Protein AF-A0AAW7K1I9-F1 (afdb_monomer_lite)

Structure (mmCIF, N/CA/C/O backbone):
data_AF-A0AAW7K1I9-F1
#
_entry.id   AF-A0AAW7K1I9-F1
#
loop_
_atom_site.group_PDB
_atom_site.id
_atom_site.type_symbol
_atom_site.label_atom_id
_atom_site.label_alt_id
_atom_site.label_comp_id
_atom_site.label_asym_id
_atom_site.label_entity_id
_atom_site.label_seq_id
_atom_site.pdbx_PDB_ins_code
_atom_site.Cartn_x
_atom_site.Cartn_y
_atom_site.Cartn_z
_atom_site.occupancy
_atom_site.B_iso_or_equiv
_atom_site.auth_seq_id
_atom_site.auth_comp_id
_atom_site.auth_asym_id
_atom_site.auth_atom_id
_atom_site.pdbx_PDB_model_num
ATOM 1 N N . MET A 1 1 ? 30.885 -1.725 -29.006 1.00 41.69 1 MET A N 1
ATOM 2 C CA . MET A 1 1 ? 30.541 -3.106 -28.572 1.00 41.69 1 MET A CA 1
ATOM 3 C C . MET A 1 1 ? 31.681 -3.906 -27.914 1.00 41.69 1 MET A C 1
ATOM 5 O O . MET A 1 1 ? 31.378 -4.902 -27.272 1.00 41.69 1 MET A O 1
ATOM 9 N N . LYS A 1 2 ? 32.968 -3.516 -27.997 1.00 40.50 2 LYS A N 1
ATOM 10 C CA . LYS A 1 2 ? 34.080 -4.277 -27.373 1.00 40.50 2 LYS A CA 1
ATOM 11 C C . LYS A 1 2 ? 34.178 -4.163 -25.835 1.00 40.50 2 LYS A C 1
ATOM 13 O O . LYS A 1 2 ? 34.656 -5.093 -25.201 1.00 40.50 2 LYS A O 1
ATOM 18 N N . GLN A 1 3 ? 33.680 -3.085 -25.219 1.00 44.91 3 GLN A N 1
ATOM 19 C CA . GLN A 1 3 ? 33.855 -2.830 -23.774 1.00 44.91 3 GLN A CA 1
ATOM 20 C C . GLN A 1 3 ? 32.935 -3.632 -22.832 1.00 44.91 3 GLN A C 1
ATOM 22 O O . GLN A 1 3 ? 33.229 -3.736 -21.645 1.00 44.91 3 GLN A O 1
ATOM 27 N N . ILE A 1 4 ? 31.838 -4.222 -23.322 1.00 54.03 4 ILE A N 1
ATOM 28 C CA . ILE A 1 4 ? 30.878 -4.938 -22.455 1.00 54.03 4 ILE A CA 1
ATOM 29 C C . ILE A 1 4 ? 31.314 -6.395 -22.210 1.00 54.03 4 ILE A C 1
ATOM 31 O O . ILE A 1 4 ? 31.074 -6.932 -21.132 1.00 54.03 4 ILE A O 1
ATOM 35 N N . ARG A 1 5 ? 32.031 -7.023 -23.158 1.00 51.19 5 ARG A N 1
ATOM 36 C CA . ARG A 1 5 ? 32.505 -8.419 -23.045 1.00 51.19 5 ARG A CA 1
ATOM 37 C C . ARG A 1 5 ? 33.385 -8.650 -21.811 1.00 51.19 5 ARG A C 1
ATOM 39 O O . ARG A 1 5 ? 33.116 -9.574 -21.053 1.00 51.19 5 ARG A O 1
ATOM 46 N N . ALA A 1 6 ? 34.352 -7.766 -21.555 1.00 56.75 6 ALA A N 1
ATOM 47 C CA . ALA A 1 6 ? 35.295 -7.904 -20.440 1.00 56.75 6 ALA A CA 1
ATOM 48 C C . ALA A 1 6 ? 34.636 -7.832 -19.046 1.00 56.75 6 ALA A C 1
ATOM 50 O O . ALA A 1 6 ? 35.155 -8.396 -18.088 1.00 56.75 6 ALA A O 1
ATOM 51 N N . ARG A 1 7 ? 33.475 -7.171 -18.917 1.00 54.38 7 ARG A N 1
ATOM 52 C CA . ARG A 1 7 ? 32.725 -7.076 -17.651 1.00 54.38 7 ARG A CA 1
ATOM 53 C C . ARG A 1 7 ? 31.738 -8.227 -17.428 1.00 54.38 7 ARG A C 1
ATOM 55 O O . ARG A 1 7 ? 31.307 -8.424 -16.295 1.00 54.38 7 ARG A O 1
ATOM 62 N N . CYS A 1 8 ? 31.352 -8.958 -18.477 1.00 59.88 8 CYS A N 1
ATOM 63 C CA . CYS A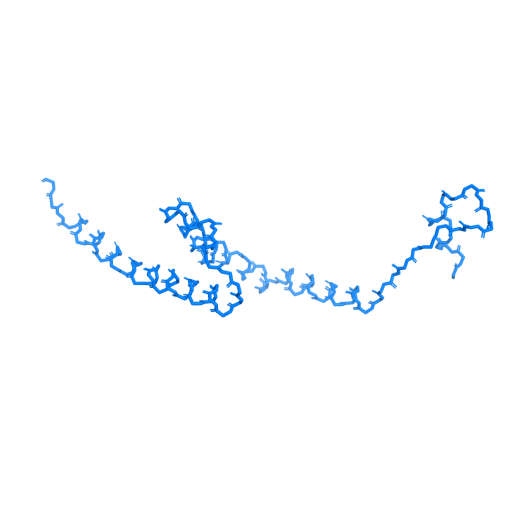 1 8 ? 30.212 -9.881 -18.426 1.00 59.88 8 CYS A CA 1
ATOM 64 C C . CYS A 1 8 ? 30.581 -11.374 -18.453 1.00 59.88 8 CYS A C 1
ATOM 66 O O . CYS A 1 8 ? 29.767 -12.186 -18.017 1.00 59.88 8 CYS A O 1
ATOM 68 N N . SER A 1 9 ? 31.777 -11.764 -18.900 1.00 57.91 9 SER A N 1
ATOM 69 C CA . SER A 1 9 ? 32.171 -13.177 -18.984 1.00 57.91 9 SER A CA 1
ATOM 70 C C . SER A 1 9 ? 33.328 -13.517 -18.041 1.00 57.91 9 SER A C 1
ATOM 72 O O . SER A 1 9 ? 34.479 -13.533 -18.454 1.00 57.91 9 SER A O 1
ATOM 74 N N . ARG A 1 10 ? 33.030 -13.869 -16.783 1.00 59.09 10 ARG A N 1
ATOM 75 C CA . ARG A 1 10 ? 33.911 -14.767 -16.002 1.00 59.09 10 ARG A CA 1
ATOM 76 C C . ARG A 1 10 ? 33.525 -16.227 -16.293 1.00 59.09 10 ARG A C 1
ATOM 78 O O . ARG A 1 10 ? 33.088 -16.928 -15.386 1.00 59.09 10 ARG A O 1
ATOM 85 N N . SER A 1 11 ? 33.455 -16.604 -17.566 1.00 63.44 11 SER A N 1
ATOM 86 C CA . SER A 1 11 ? 33.267 -17.997 -17.992 1.00 63.44 11 SER A CA 1
ATOM 87 C C . SER A 1 11 ? 34.636 -18.482 -18.428 1.00 63.44 11 SER A C 1
ATOM 89 O O . SER A 1 11 ? 35.248 -17.803 -19.247 1.00 63.44 11 SER A O 1
ATOM 91 N N . GLU A 1 12 ? 35.122 -19.579 -17.856 1.00 60.91 12 GLU A N 1
ATOM 92 C CA . GLU A 1 12 ? 36.410 -20.172 -18.245 1.00 60.91 12 GLU A CA 1
ATOM 93 C C . GLU A 1 12 ? 36.327 -20.806 -19.641 1.00 60.91 12 GLU A C 1
ATOM 95 O O . GLU A 1 12 ? 37.301 -20.802 -20.384 1.00 60.91 12 GLU A O 1
ATOM 100 N N . ASP A 1 13 ? 35.132 -21.264 -20.025 1.00 67.75 13 ASP A N 1
ATOM 101 C CA . ASP A 1 13 ? 34.831 -21.819 -21.341 1.00 67.75 13 ASP A CA 1
ATOM 102 C C . ASP A 1 13 ? 34.458 -20.702 -22.336 1.00 67.75 13 ASP A C 1
ATOM 104 O O . ASP A 1 13 ? 33.485 -19.954 -22.130 1.00 67.75 13 ASP A O 1
ATOM 108 N N . ALA A 1 14 ? 35.258 -20.588 -23.402 1.00 66.06 14 ALA A N 1
ATOM 109 C CA . ALA A 1 14 ? 35.122 -19.596 -24.466 1.00 66.06 14 ALA A CA 1
ATOM 110 C C . ALA A 1 14 ? 33.938 -19.881 -25.408 1.00 66.06 14 ALA A C 1
ATOM 112 O O . ALA A 1 14 ? 33.376 -18.936 -25.971 1.00 66.06 14 ALA A O 1
ATOM 113 N N . ASP A 1 15 ? 33.510 -21.143 -25.519 1.00 70.44 15 ASP A N 1
ATOM 114 C CA . ASP A 1 15 ? 32.420 -21.573 -26.403 1.00 70.44 15 ASP A CA 1
ATOM 115 C C . ASP A 1 15 ? 31.038 -21.410 -25.752 1.00 70.44 15 ASP A C 1
ATOM 117 O O . ASP A 1 15 ? 30.004 -21.403 -26.430 1.00 70.44 15 ASP A O 1
ATOM 121 N N . ARG A 1 16 ? 30.990 -21.206 -24.428 1.00 69.62 16 ARG A N 1
ATOM 122 C CA . ARG A 1 16 ? 29.749 -20.998 -23.658 1.00 69.62 16 ARG A CA 1
ATOM 123 C C . ARG A 1 16 ? 29.812 -19.754 -22.767 1.00 69.62 16 ARG A C 1
ATOM 125 O O . ARG A 1 16 ? 29.662 -19.850 -21.547 1.00 69.62 16 ARG A O 1
ATOM 132 N N . PRO A 1 17 ? 29.965 -18.545 -23.336 1.00 72.44 17 PRO A N 1
ATOM 133 C CA . PRO A 1 17 ? 30.034 -17.337 -22.529 1.00 72.44 17 PRO A CA 1
ATOM 134 C C . PRO A 1 17 ? 28.712 -17.093 -21.789 1.00 72.44 17 PRO A C 1
ATOM 136 O O . PRO A 1 17 ? 27.621 -17.218 -22.357 1.00 72.44 17 PRO A O 1
ATOM 139 N N . ARG A 1 18 ? 28.795 -16.651 -20.527 1.00 70.44 18 ARG A N 1
ATOM 140 C CA . ARG A 1 18 ? 27.616 -16.193 -19.777 1.00 70.44 18 ARG A CA 1
ATOM 141 C C . ARG A 1 18 ? 26.920 -15.054 -20.527 1.00 70.44 18 ARG A C 1
ATOM 143 O O . ARG A 1 18 ? 27.501 -13.998 -20.770 1.00 70.44 18 ARG A O 1
ATOM 150 N N . ARG A 1 19 ? 25.651 -15.266 -20.881 1.00 71.88 19 ARG A N 1
ATOM 151 C CA . ARG A 1 19 ? 24.811 -14.282 -21.576 1.00 71.88 19 ARG A CA 1
ATOM 152 C C . ARG A 1 19 ? 23.982 -13.489 -20.571 1.00 71.88 19 ARG A C 1
ATOM 154 O O . ARG A 1 19 ? 23.082 -14.035 -19.943 1.00 71.88 19 ARG A O 1
ATOM 161 N N . ILE A 1 20 ? 24.242 -12.188 -20.469 1.00 77.56 20 ILE A N 1
ATOM 162 C CA . ILE A 1 20 ? 23.362 -11.260 -19.753 1.00 77.56 20 ILE A CA 1
ATOM 163 C C . ILE A 1 20 ? 22.323 -10.742 -20.744 1.00 77.56 20 ILE A C 1
ATOM 165 O O . ILE A 1 20 ? 22.672 -10.135 -21.756 1.00 77.56 20 ILE A O 1
ATOM 169 N N . ARG A 1 21 ? 21.043 -10.982 -20.457 1.00 81.75 21 ARG A N 1
ATOM 170 C CA . ARG A 1 21 ? 19.938 -10.371 -21.201 1.00 81.75 21 ARG A CA 1
ATOM 171 C C . ARG A 1 21 ? 19.536 -9.085 -20.499 1.00 81.75 21 ARG A C 1
ATOM 173 O O . ARG A 1 21 ? 19.211 -9.097 -19.316 1.00 81.75 21 ARG A O 1
ATOM 180 N N . VAL A 1 22 ? 19.550 -7.985 -21.237 1.00 85.69 22 VAL A N 1
ATOM 181 C CA . VAL A 1 22 ? 19.077 -6.684 -20.762 1.00 85.69 22 VAL A CA 1
ATOM 182 C C . VAL A 1 22 ? 17.839 -6.331 -21.570 1.00 85.69 22 VAL A C 1
ATOM 184 O O . VAL A 1 22 ? 17.850 -6.490 -22.786 1.00 85.69 22 VAL A O 1
ATOM 187 N N . ASN A 1 23 ? 16.780 -5.871 -20.902 1.00 93.38 23 ASN A N 1
ATOM 188 C CA . ASN A 1 23 ? 15.594 -5.317 -21.552 1.00 93.38 23 ASN A CA 1
ATOM 189 C C . ASN A 1 23 ? 15.690 -3.776 -21.518 1.00 93.38 23 ASN A C 1
ATOM 191 O O . ASN A 1 23 ? 15.470 -3.187 -20.455 1.00 93.38 23 ASN A O 1
ATOM 195 N N . PRO A 1 24 ? 16.036 -3.114 -22.640 1.00 93.12 24 PRO A N 1
ATOM 196 C CA . PRO A 1 24 ? 16.225 -1.664 -22.672 1.00 93.12 24 PRO A CA 1
ATOM 197 C C . PRO A 1 24 ? 14.941 -0.894 -22.352 1.00 93.12 24 PRO A C 1
ATOM 199 O O . PRO A 1 24 ? 14.982 0.109 -21.645 1.00 93.12 24 PRO A O 1
ATOM 202 N N . THR A 1 25 ? 13.794 -1.399 -22.806 1.00 95.56 25 THR A N 1
ATOM 203 C CA . THR A 1 25 ? 12.477 -0.791 -22.589 1.00 95.56 25 THR A CA 1
ATOM 204 C C . THR A 1 25 ? 12.098 -0.785 -21.110 1.00 95.56 25 THR A C 1
ATOM 206 O O . THR A 1 25 ? 11.704 0.245 -20.567 1.00 95.56 25 THR A O 1
ATOM 209 N N . LEU A 1 26 ? 12.286 -1.912 -20.416 1.00 94.75 26 LEU A N 1
ATOM 210 C CA . LEU A 1 26 ? 12.062 -1.994 -18.972 1.00 94.75 26 LEU A CA 1
ATOM 211 C C . LEU A 1 26 ? 12.993 -1.049 -18.200 1.00 94.75 26 LEU A C 1
ATOM 213 O O . LEU A 1 26 ? 12.571 -0.421 -17.229 1.00 94.75 26 LEU A O 1
ATOM 217 N N . ASN A 1 27 ? 14.250 -0.931 -18.631 1.00 94.81 27 ASN A N 1
ATOM 218 C CA . ASN A 1 27 ? 15.200 -0.011 -18.012 1.00 94.81 27 ASN A CA 1
ATOM 219 C C . ASN A 1 27 ? 14.782 1.451 -18.198 1.00 94.81 27 ASN A C 1
ATOM 221 O O . ASN A 1 27 ? 14.858 2.216 -17.238 1.00 94.81 27 ASN A O 1
ATOM 225 N N . ALA A 1 28 ? 14.281 1.821 -19.379 1.00 96.31 28 ALA A N 1
ATOM 226 C CA . ALA A 1 28 ? 13.748 3.157 -19.628 1.00 96.31 28 ALA A CA 1
ATOM 227 C C . ALA A 1 28 ? 12.551 3.470 -18.711 1.00 96.31 28 ALA A C 1
ATOM 229 O O . ALA A 1 28 ? 12.524 4.521 -18.070 1.00 96.31 28 ALA A O 1
ATOM 230 N N . PHE A 1 29 ? 11.606 2.533 -18.555 1.00 97.19 29 PHE A N 1
ATOM 231 C CA . PHE A 1 29 ? 10.481 2.706 -17.627 1.00 97.19 29 PHE A CA 1
ATOM 232 C C . PHE A 1 29 ? 10.931 2.854 -16.169 1.00 97.19 29 PHE A C 1
ATOM 234 O O . PHE A 1 29 ? 10.418 3.713 -15.452 1.00 97.19 29 PHE A O 1
ATOM 241 N N . ARG A 1 30 ? 11.915 2.060 -15.727 1.00 95.69 30 ARG A N 1
ATOM 242 C CA . ARG A 1 30 ? 12.499 2.182 -14.381 1.00 95.69 30 ARG A CA 1
ATOM 243 C C . ARG A 1 30 ? 13.198 3.525 -14.174 1.00 95.69 30 ARG A C 1
ATOM 245 O O . ARG A 1 30 ? 13.060 4.100 -13.097 1.00 95.69 30 ARG A O 1
ATOM 252 N N . GLY A 1 31 ? 13.907 4.024 -15.188 1.00 96.50 31 GLY A N 1
ATOM 253 C CA . GLY A 1 31 ? 14.534 5.348 -15.176 1.00 96.50 31 GLY A CA 1
ATOM 254 C C . GLY A 1 31 ? 13.500 6.449 -14.963 1.00 96.50 31 GLY A C 1
ATOM 255 O O . GLY A 1 31 ? 13.568 7.165 -13.966 1.00 96.50 31 GLY A O 1
ATOM 256 N N . ARG A 1 32 ? 12.461 6.477 -15.807 1.00 95.94 32 ARG A N 1
ATOM 257 C CA . ARG A 1 32 ? 11.359 7.445 -15.701 1.00 95.94 32 ARG A CA 1
ATOM 258 C C . ARG A 1 32 ? 10.654 7.384 -14.345 1.00 95.94 32 ARG A C 1
ATOM 260 O O . ARG A 1 32 ? 10.425 8.415 -13.719 1.00 95.94 32 ARG A O 1
ATOM 267 N N . ALA A 1 33 ? 10.340 6.185 -13.853 1.00 95.19 33 ALA A N 1
ATOM 268 C CA . ALA A 1 33 ? 9.729 6.020 -12.535 1.00 95.19 33 ALA A CA 1
ATOM 269 C C . ALA A 1 33 ? 10.643 6.542 -11.412 1.00 95.19 33 ALA A C 1
ATOM 271 O O . ALA A 1 33 ? 10.174 7.197 -10.483 1.00 95.19 33 ALA A O 1
ATOM 272 N N . SER A 1 34 ? 11.952 6.289 -11.503 1.00 94.94 34 SER A N 1
ATOM 273 C CA . SER A 1 34 ? 12.920 6.785 -10.526 1.00 94.94 34 SER A CA 1
ATOM 274 C C . SER A 1 34 ? 13.043 8.307 -10.548 1.00 94.94 34 SER A C 1
ATOM 276 O O . SER A 1 34 ? 13.184 8.900 -9.482 1.00 94.94 34 SER A O 1
ATOM 278 N N . GLU A 1 35 ? 13.013 8.937 -11.720 1.00 96.25 35 GLU A N 1
ATOM 279 C CA . GLU A 1 35 ? 13.022 10.398 -11.854 1.00 96.25 35 GLU A CA 1
ATOM 280 C C . GLU A 1 35 ? 11.766 11.005 -11.230 1.00 96.25 35 GLU A C 1
ATOM 282 O O . GLU A 1 35 ? 11.862 11.890 -10.381 1.00 96.25 35 GLU A O 1
ATOM 287 N N . MET A 1 36 ? 10.589 10.455 -11.547 1.00 94.69 36 MET A N 1
ATOM 288 C CA . MET A 1 36 ? 9.322 10.901 -10.963 1.00 94.69 36 MET A CA 1
ATOM 289 C C . MET A 1 36 ? 9.319 10.784 -9.435 1.00 94.69 36 MET A C 1
ATOM 291 O O . MET A 1 36 ? 8.920 11.723 -8.751 1.00 94.69 36 MET A O 1
ATOM 295 N N . LEU A 1 37 ? 9.809 9.671 -8.880 1.00 93.19 37 LEU A N 1
ATOM 296 C CA . LEU A 1 37 ? 9.881 9.462 -7.429 1.00 93.19 37 LEU A CA 1
ATOM 297 C C . LEU A 1 37 ? 10.905 10.366 -6.725 1.00 93.19 37 LEU A C 1
ATOM 299 O O . LEU A 1 37 ? 10.754 10.621 -5.531 1.00 93.19 37 LEU A O 1
ATOM 303 N N . ARG A 1 38 ? 11.951 10.813 -7.433 1.00 93.81 38 ARG A N 1
ATOM 304 C CA . ARG A 1 38 ? 13.004 11.698 -6.902 1.00 93.81 38 ARG A CA 1
ATOM 305 C C . ARG A 1 38 ? 12.719 13.183 -7.108 1.00 93.81 38 ARG A C 1
ATOM 307 O O . ARG A 1 38 ? 13.386 13.997 -6.478 1.00 93.81 38 ARG A O 1
ATOM 314 N N . SER A 1 39 ? 11.754 13.528 -7.957 1.00 96.31 39 SER A N 1
ATOM 315 C CA . SER A 1 39 ? 11.254 14.898 -8.069 1.00 96.31 39 SER A CA 1
ATOM 316 C C . SER A 1 39 ? 10.762 15.416 -6.713 1.00 96.31 39 SER A C 1
ATOM 318 O O . SER A 1 39 ? 10.390 14.635 -5.833 1.00 96.31 39 SER A O 1
ATOM 320 N N . GLU A 1 40 ? 10.719 16.735 -6.541 1.00 95.44 40 GLU A N 1
ATOM 321 C CA . GLU A 1 40 ? 10.215 17.353 -5.312 1.00 95.44 40 GLU A CA 1
ATOM 322 C C . GLU A 1 40 ? 8.775 16.912 -5.002 1.00 95.44 40 GLU A C 1
ATOM 324 O O . GLU A 1 40 ? 8.481 16.467 -3.890 1.00 95.44 40 GLU A O 1
ATOM 329 N N . ALA A 1 41 ? 7.905 16.919 -6.019 1.00 94.62 41 ALA A N 1
ATOM 330 C CA . ALA A 1 41 ? 6.532 16.435 -5.912 1.00 94.62 41 ALA A CA 1
ATOM 331 C C . ALA A 1 41 ? 6.472 14.951 -5.505 1.00 94.62 41 ALA A C 1
ATOM 333 O O . ALA A 1 41 ? 5.723 14.580 -4.598 1.00 94.62 41 ALA A O 1
ATOM 334 N N . GLY A 1 42 ? 7.296 14.097 -6.122 1.00 93.44 42 GLY A N 1
ATOM 335 C CA . GLY A 1 42 ? 7.389 12.676 -5.776 1.00 93.44 42 GLY A CA 1
ATOM 336 C C . GLY A 1 42 ? 7.874 12.444 -4.344 1.00 93.44 42 GLY A C 1
ATOM 337 O O . GLY A 1 42 ? 7.318 11.613 -3.622 1.00 93.44 42 GLY A O 1
ATOM 338 N N . SER A 1 43 ? 8.857 13.225 -3.898 1.00 93.56 43 SER A N 1
ATOM 339 C CA . SER A 1 43 ? 9.377 13.195 -2.530 1.00 93.56 43 SER A CA 1
ATOM 340 C C . SER A 1 43 ? 8.315 13.618 -1.510 1.00 93.56 43 SER A C 1
ATOM 342 O O . SER A 1 43 ? 8.119 12.938 -0.499 1.00 93.56 43 SER A O 1
ATOM 344 N N . ALA A 1 44 ? 7.561 14.683 -1.797 1.00 94.38 44 ALA A N 1
ATOM 345 C CA . ALA A 1 44 ? 6.463 15.144 -0.952 1.00 94.38 44 ALA A CA 1
ATOM 346 C C . ALA A 1 44 ? 5.343 14.095 -0.833 1.00 94.38 44 ALA A C 1
ATOM 348 O O . ALA A 1 44 ? 4.900 13.782 0.275 1.00 94.38 44 ALA A O 1
ATOM 349 N N . LEU A 1 45 ? 4.931 13.487 -1.951 1.00 93.06 45 LEU A N 1
ATOM 350 C CA . LEU A 1 45 ? 3.943 12.403 -1.955 1.00 93.06 45 LEU A CA 1
ATOM 351 C C . LEU A 1 45 ? 4.437 11.176 -1.180 1.00 93.06 45 LEU A C 1
ATOM 353 O O . LEU A 1 45 ? 3.675 10.574 -0.421 1.00 93.06 45 LEU A O 1
ATOM 357 N N . ARG A 1 46 ? 5.722 10.825 -1.309 1.00 90.44 46 ARG A N 1
ATOM 358 C CA . ARG A 1 46 ? 6.328 9.718 -0.558 1.00 90.44 46 ARG A CA 1
ATOM 359 C C . ARG A 1 46 ? 6.308 9.973 0.949 1.00 90.44 46 ARG A C 1
ATOM 361 O O . ARG A 1 46 ? 5.971 9.058 1.694 1.00 90.44 46 ARG A O 1
ATOM 368 N N . LYS A 1 47 ? 6.635 11.191 1.394 1.00 90.06 47 LYS A N 1
ATOM 369 C CA . LYS A 1 47 ? 6.545 11.576 2.813 1.00 90.06 47 LYS A CA 1
ATOM 370 C C . LYS A 1 47 ? 5.106 11.522 3.320 1.00 90.06 47 LYS A C 1
ATOM 372 O O . LYS A 1 47 ? 4.870 11.049 4.420 1.00 90.06 47 LYS A O 1
ATOM 377 N N . ARG A 1 48 ? 4.134 11.955 2.515 1.00 90.50 48 ARG A N 1
ATOM 378 C CA . ARG A 1 48 ? 2.714 11.898 2.889 1.00 90.50 48 ARG A CA 1
ATOM 379 C C . ARG A 1 48 ? 2.206 10.456 3.032 1.00 90.50 48 ARG A C 1
ATOM 381 O O . ARG A 1 48 ? 1.445 10.152 3.947 1.00 90.50 48 ARG A O 1
ATOM 388 N N . ARG A 1 49 ? 2.676 9.545 2.172 1.00 89.19 49 ARG A N 1
ATOM 389 C CA . ARG A 1 49 ? 2.275 8.129 2.177 1.00 89.19 49 ARG A CA 1
ATOM 390 C C . ARG A 1 49 ? 2.542 7.421 3.511 1.00 89.19 49 ARG A C 1
ATOM 392 O O . ARG A 1 49 ? 1.748 6.5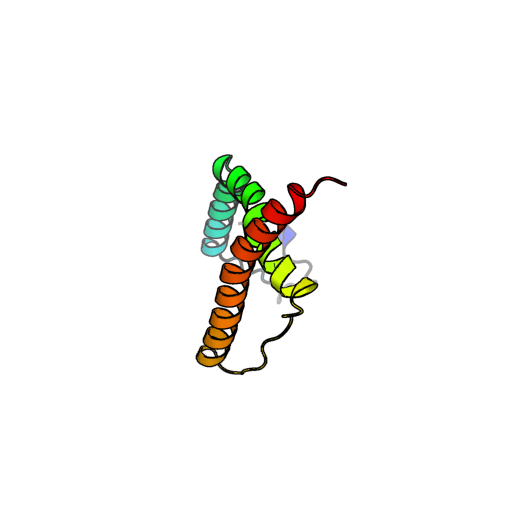50 3.870 1.00 89.19 49 ARG A O 1
ATOM 399 N N . SER A 1 50 ? 3.614 7.771 4.226 1.00 87.56 50 SER A N 1
ATOM 400 C CA . SER A 1 50 ? 3.926 7.137 5.515 1.00 87.56 50 SER A CA 1
ATOM 401 C C . SER A 1 50 ? 2.872 7.443 6.578 1.00 87.56 50 SER A C 1
ATOM 403 O O . SER A 1 50 ? 2.540 6.590 7.395 1.00 87.56 50 SER A O 1
ATOM 405 N N . VAL A 1 51 ? 2.278 8.634 6.531 1.00 87.12 51 VAL A N 1
ATOM 406 C CA . VAL A 1 51 ? 1.219 9.027 7.462 1.00 87.12 51 VAL A CA 1
ATOM 407 C C . VAL A 1 51 ? -0.129 8.481 7.006 1.00 87.12 51 VAL A C 1
ATOM 409 O O . VAL A 1 51 ? -0.844 7.884 7.807 1.00 87.12 51 VAL A O 1
ATOM 412 N N . ASP A 1 52 ? -0.466 8.627 5.727 1.00 85.94 52 ASP A N 1
ATOM 413 C CA . ASP A 1 52 ? -1.813 8.308 5.250 1.00 85.94 52 ASP A CA 1
ATOM 414 C C . ASP A 1 52 ? -2.017 6.799 5.077 1.00 85.94 52 ASP A C 1
ATOM 416 O O . ASP A 1 52 ? -2.916 6.191 5.660 1.00 85.94 52 ASP A O 1
ATOM 420 N N . VAL A 1 53 ? -1.165 6.182 4.260 1.00 86.50 53 VAL A N 1
ATOM 421 C CA . VAL A 1 53 ? -1.377 4.824 3.758 1.00 86.50 53 VAL A CA 1
ATOM 422 C C . VAL A 1 53 ? -0.776 3.800 4.713 1.00 86.50 53 VAL A C 1
ATOM 424 O O . VAL A 1 53 ? -1.440 2.832 5.083 1.00 86.50 53 VAL A O 1
ATOM 427 N N . GLU A 1 54 ? 0.472 4.003 5.138 1.00 90.38 54 GLU A N 1
ATOM 428 C CA . GLU A 1 54 ? 1.167 3.031 5.991 1.00 90.38 54 GLU A CA 1
ATOM 429 C C . GLU A 1 54 ? 0.507 2.911 7.370 1.00 90.38 54 GLU A C 1
ATOM 431 O O . GLU A 1 54 ? 0.350 1.794 7.864 1.00 90.38 54 GLU A O 1
ATOM 436 N N . THR A 1 55 ? 0.003 4.013 7.938 1.00 90.12 55 THR A N 1
ATOM 437 C CA . THR A 1 55 ? -0.760 3.988 9.198 1.00 90.12 55 THR A CA 1
ATOM 438 C C . THR A 1 55 ? -2.036 3.155 9.087 1.00 90.12 55 THR A C 1
ATOM 440 O O . THR A 1 55 ? -2.336 2.369 9.990 1.00 90.12 55 THR A O 1
ATOM 443 N N . ALA A 1 56 ? -2.786 3.276 7.986 1.00 90.69 56 ALA A N 1
ATOM 444 C CA . ALA A 1 56 ? -4.009 2.501 7.780 1.00 90.69 56 ALA A CA 1
ATOM 445 C C . ALA A 1 56 ? -3.706 0.995 7.710 1.00 90.69 56 ALA A C 1
ATOM 447 O O . ALA A 1 56 ? -4.296 0.203 8.450 1.00 90.69 56 ALA A O 1
ATOM 448 N N . PHE A 1 57 ? -2.720 0.603 6.897 1.00 91.94 57 PHE A N 1
ATOM 449 C CA . PHE A 1 57 ? -2.294 -0.795 6.795 1.00 91.94 57 PHE A CA 1
ATOM 450 C C . PHE A 1 57 ? -1.700 -1.332 8.101 1.00 91.94 57 PHE A C 1
ATOM 452 O O . PHE A 1 57 ? -1.962 -2.481 8.459 1.00 91.94 57 PHE A O 1
ATOM 459 N N . GLY A 1 58 ? -0.930 -0.520 8.828 1.00 93.25 58 GLY A N 1
ATOM 460 C CA . GLY A 1 58 ? -0.389 -0.875 10.138 1.00 93.25 58 GLY A CA 1
ATOM 461 C C . GLY A 1 58 ? -1.496 -1.143 11.155 1.00 93.25 58 GLY A C 1
ATOM 462 O O . GLY A 1 58 ? -1.469 -2.165 11.837 1.00 93.25 58 GLY A O 1
ATOM 463 N N . ASN A 1 59 ? -2.519 -0.285 11.198 1.00 92.94 59 ASN A N 1
ATOM 464 C CA . ASN A 1 59 ? -3.679 -0.461 12.069 1.00 92.94 59 ASN A CA 1
ATOM 465 C C . ASN A 1 59 ? -4.460 -1.736 11.709 1.00 92.94 59 ASN A C 1
ATOM 467 O O . ASN A 1 59 ? -4.742 -2.545 12.588 1.00 92.94 59 ASN A O 1
ATOM 471 N N . ILE A 1 60 ? -4.741 -1.964 10.420 1.00 94.75 60 ILE A N 1
ATOM 472 C CA . ILE A 1 60 ? -5.441 -3.171 9.949 1.00 94.75 60 ILE A CA 1
ATOM 473 C C . ILE A 1 60 ? -4.675 -4.448 10.319 1.00 94.75 60 ILE A C 1
ATOM 475 O O . ILE A 1 60 ? -5.259 -5.402 10.826 1.00 94.75 60 ILE A O 1
ATOM 479 N N . LYS A 1 61 ? -3.356 -4.468 10.126 1.00 94.12 61 LYS A N 1
ATOM 480 C CA . LYS A 1 61 ? -2.555 -5.672 10.373 1.00 94.12 61 LYS A CA 1
ATOM 481 C C . LYS A 1 61 ? -2.267 -5.904 11.852 1.00 94.12 61 LYS A C 1
ATOM 483 O O . LYS A 1 61 ? -2.512 -6.995 12.355 1.00 94.12 61 LYS A O 1
ATOM 488 N N . ARG A 1 62 ? -1.712 -4.904 12.545 1.00 94.69 62 ARG A N 1
ATOM 489 C CA . ARG A 1 62 ? -1.205 -5.056 13.917 1.00 94.69 62 ARG A CA 1
ATOM 490 C C . ARG A 1 62 ? -2.300 -4.889 14.963 1.00 94.69 62 ARG A C 1
ATOM 492 O O . ARG A 1 62 ? -2.352 -5.687 15.889 1.00 94.69 62 ARG A O 1
ATOM 499 N N . ASN A 1 63 ? -3.148 -3.871 14.825 1.00 92.06 63 ASN A N 1
ATOM 500 C CA . ASN A 1 63 ? -4.133 -3.537 15.858 1.00 92.06 63 ASN A CA 1
ATOM 501 C C . ASN A 1 63 ? -5.459 -4.278 15.655 1.00 92.06 63 ASN A C 1
ATOM 503 O O . ASN A 1 63 ? -6.091 -4.654 16.632 1.00 92.06 63 ASN A O 1
ATOM 507 N N . LEU A 1 64 ? -5.889 -4.473 14.402 1.00 92.19 64 LEU A N 1
ATOM 508 C CA . LEU A 1 64 ? -7.091 -5.251 14.071 1.00 9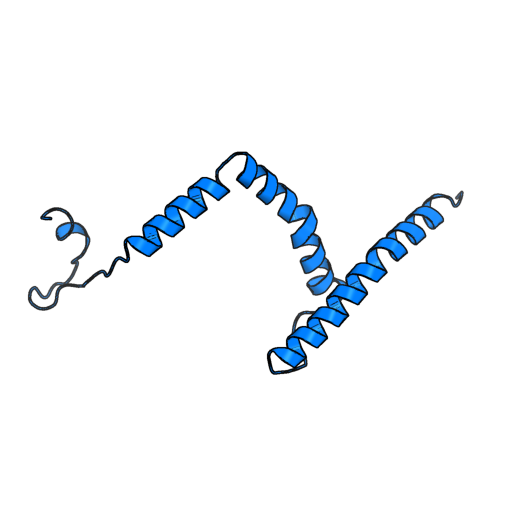2.19 64 LEU A CA 1
ATOM 509 C C . LEU A 1 64 ? -6.788 -6.742 13.839 1.00 92.19 64 LEU A C 1
ATOM 511 O O . LEU A 1 64 ? -7.713 -7.533 13.699 1.00 92.19 64 LEU A O 1
ATOM 515 N N . GLY A 1 65 ? -5.510 -7.138 13.793 1.00 94.19 65 GLY A N 1
ATOM 516 C CA . GLY A 1 65 ? -5.095 -8.539 13.666 1.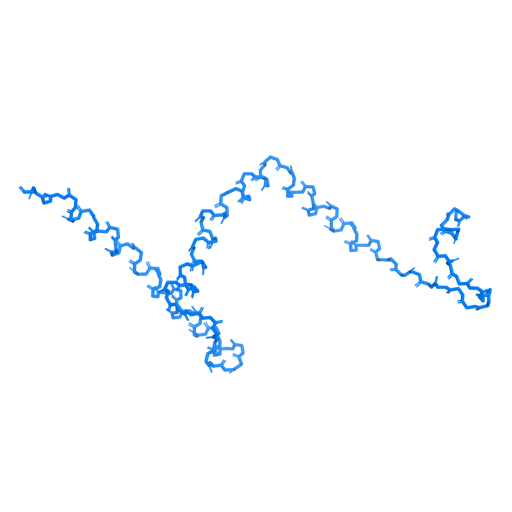00 94.19 65 GLY A CA 1
ATOM 517 C C . GLY A 1 65 ? -5.327 -9.167 12.285 1.00 94.19 65 GLY A C 1
ATOM 518 O O . GLY A 1 65 ? -5.126 -10.372 12.120 1.00 94.19 65 GLY A O 1
ATOM 519 N N . PHE A 1 66 ? -5.720 -8.384 11.275 1.00 94.88 66 PHE A N 1
ATOM 520 C CA . PHE A 1 66 ? -5.995 -8.889 9.932 1.00 94.88 66 PHE A CA 1
ATOM 521 C C . PHE A 1 66 ? -4.688 -9.105 9.156 1.00 94.88 66 PHE A C 1
ATOM 523 O O . PHE A 1 66 ? -4.164 -8.209 8.490 1.00 94.88 66 PHE A O 1
ATOM 530 N N . THR A 1 67 ? -4.122 -10.306 9.281 1.00 94.06 67 THR A N 1
ATOM 531 C CA . THR A 1 67 ? -2.825 -10.675 8.679 1.00 94.06 67 THR A CA 1
ATOM 532 C C . THR A 1 67 ? -2.943 -11.632 7.495 1.00 94.06 67 THR A C 1
ATOM 534 O O . THR A 1 67 ? -2.019 -11.712 6.686 1.00 94.06 67 THR A O 1
ATOM 537 N N . ARG A 1 68 ? -4.073 -12.333 7.369 1.00 95.50 68 ARG A N 1
ATOM 538 C CA . ARG A 1 68 ? -4.343 -13.321 6.321 1.00 95.50 68 ARG A CA 1
ATOM 539 C C . ARG A 1 68 ? -5.807 -13.273 5.906 1.00 95.50 68 ARG A C 1
ATOM 541 O O . ARG A 1 68 ? -6.671 -13.087 6.756 1.00 95.50 68 ARG A O 1
ATOM 548 N N . PHE A 1 69 ? -6.048 -13.493 4.619 1.00 96.75 69 PHE A N 1
ATOM 549 C CA . PHE A 1 69 ? -7.385 -13.741 4.093 1.00 96.75 69 PHE A CA 1
ATOM 550 C C . PHE A 1 69 ? -7.838 -15.147 4.476 1.00 96.75 69 PHE A C 1
ATOM 552 O O . PHE A 1 69 ? -7.043 -16.094 4.468 1.00 96.75 69 PHE A O 1
ATOM 559 N N . THR A 1 70 ? -9.109 -15.269 4.823 1.00 95.44 70 THR A N 1
ATOM 560 C CA . THR A 1 70 ? -9.754 -16.542 5.151 1.00 95.44 70 THR A CA 1
ATOM 561 C C . THR A 1 70 ? -10.348 -17.194 3.909 1.00 95.44 70 THR A C 1
ATOM 563 O O . THR A 1 70 ? -10.333 -18.422 3.786 1.00 95.44 70 THR A O 1
ATOM 566 N N . LEU A 1 71 ? -10.814 -16.383 2.956 1.00 96.62 71 LEU A N 1
ATOM 567 C CA . LEU A 1 71 ? -11.410 -16.853 1.713 1.00 96.62 71 LEU A CA 1
ATOM 568 C C . LEU A 1 71 ? -10.355 -17.059 0.614 1.00 96.62 71 LEU A C 1
ATOM 570 O O . LEU A 1 71 ? -9.253 -16.511 0.646 1.00 96.62 71 LEU A O 1
ATOM 574 N N . ARG A 1 72 ? -10.699 -17.876 -0.388 1.00 96.44 72 ARG A N 1
ATOM 575 C CA . ARG A 1 72 ? -9.857 -18.156 -1.564 1.00 96.44 72 ARG A CA 1
ATOM 576 C C . ARG A 1 72 ? -10.592 -17.789 -2.851 1.00 96.44 72 ARG A C 1
ATOM 578 O O . ARG A 1 72 ? -11.800 -17.988 -2.949 1.00 96.44 72 ARG A O 1
ATOM 585 N N . GLY A 1 73 ? -9.836 -17.319 -3.842 1.00 97.12 73 GLY A N 1
ATOM 586 C CA . GLY A 1 73 ? -10.358 -16.782 -5.102 1.00 97.12 73 GLY A CA 1
ATOM 587 C C . GLY A 1 73 ? -10.472 -15.257 -5.061 1.00 97.12 73 GLY A C 1
ATOM 588 O O . GLY A 1 73 ? -10.830 -14.695 -4.029 1.00 97.12 73 GLY A O 1
ATOM 589 N N . LEU A 1 74 ? -10.138 -14.594 -6.176 1.00 97.19 74 LEU A N 1
ATOM 590 C CA . LEU A 1 74 ? -10.010 -13.131 -6.243 1.00 97.19 74 LEU A CA 1
ATOM 591 C C . LEU A 1 74 ? -11.287 -12.406 -5.813 1.00 97.19 74 LEU A C 1
ATOM 593 O O . LEU A 1 74 ? -11.214 -11.506 -4.987 1.00 97.19 74 LEU A O 1
ATOM 597 N N . GLU A 1 75 ? -12.443 -12.854 -6.295 1.00 97.94 75 GLU A N 1
ATOM 598 C CA . GLU A 1 75 ? -13.745 -12.262 -5.970 1.00 97.94 75 GLU A CA 1
ATOM 599 C C . GLU A 1 7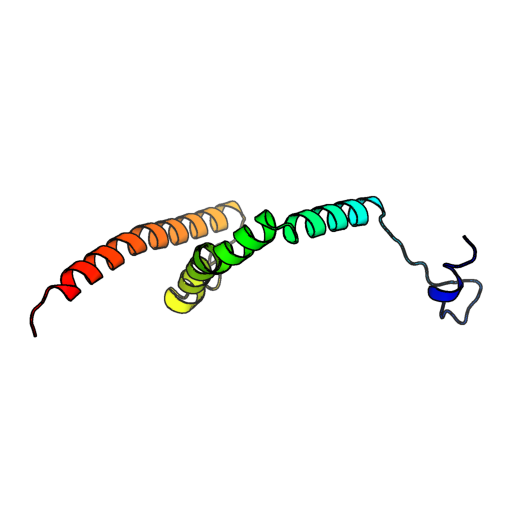5 ? -14.044 -12.295 -4.461 1.00 97.94 75 GLU A C 1
ATOM 601 O O . GLU A 1 75 ? -14.426 -11.294 -3.856 1.00 97.94 75 GLU A O 1
ATOM 606 N N . LYS A 1 76 ? -13.809 -13.442 -3.817 1.00 97.75 76 LYS A N 1
ATOM 607 C CA . LYS A 1 76 ? -14.075 -13.615 -2.384 1.00 97.75 76 LYS A CA 1
ATOM 608 C C . LYS A 1 76 ? -13.071 -12.854 -1.517 1.00 97.75 76 LYS A C 1
ATOM 610 O O . LYS A 1 76 ? -13.456 -12.260 -0.514 1.00 97.75 76 LYS A O 1
ATOM 615 N N . VAL A 1 77 ? -11.798 -12.848 -1.914 1.00 97.62 77 VAL A N 1
ATOM 616 C CA . VAL A 1 77 ? -10.744 -12.052 -1.262 1.00 97.62 77 VAL A CA 1
ATOM 617 C C . VAL A 1 77 ? -11.052 -10.558 -1.371 1.00 97.62 77 VAL A C 1
ATOM 619 O O . VAL A 1 77 ? -10.854 -9.815 -0.410 1.00 97.62 77 VAL A O 1
ATOM 622 N N . GLU A 1 78 ? -11.576 -10.113 -2.512 1.00 97.75 78 GLU A N 1
ATOM 623 C CA . GLU A 1 78 ? -11.997 -8.730 -2.702 1.00 97.75 78 GLU A CA 1
ATOM 624 C C . GLU A 1 78 ? -13.155 -8.362 -1.767 1.00 97.75 78 GLU A C 1
ATOM 626 O O . GLU A 1 78 ? -13.101 -7.315 -1.122 1.00 97.75 78 GLU A O 1
ATOM 631 N N . LEU A 1 79 ? -14.163 -9.229 -1.628 1.00 97.69 79 LEU A N 1
ATOM 632 C CA . LEU A 1 79 ? -15.252 -9.028 -0.670 1.00 97.69 79 LEU A CA 1
ATOM 633 C C . LEU A 1 79 ? -14.733 -8.916 0.772 1.00 97.69 79 LEU A C 1
ATOM 635 O O . LEU A 1 79 ? -15.096 -7.979 1.485 1.00 97.69 79 LEU A O 1
ATOM 639 N N . GLU A 1 80 ? -13.861 -9.835 1.193 1.00 97.00 80 GLU A N 1
ATOM 640 C CA . GLU A 1 80 ? -13.249 -9.817 2.528 1.00 97.00 80 GLU A CA 1
ATOM 641 C C . GLU A 1 80 ? -12.482 -8.507 2.765 1.00 97.00 80 GLU A C 1
ATOM 643 O O . GLU A 1 80 ? -12.650 -7.853 3.797 1.00 97.00 80 GLU A O 1
ATOM 648 N N . TRP A 1 81 ? -11.708 -8.058 1.773 1.00 96.75 81 TRP A N 1
ATOM 649 C CA . TRP A 1 81 ? -10.990 -6.789 1.852 1.00 96.75 81 TRP A CA 1
ATOM 650 C C . TRP A 1 81 ? -11.926 -5.577 1.929 1.00 96.75 81 TRP A C 1
ATOM 652 O O . TRP A 1 81 ? -11.683 -4.669 2.727 1.00 96.75 81 TRP A O 1
ATOM 662 N N . ARG A 1 82 ? -13.013 -5.563 1.146 1.00 96.94 82 ARG A N 1
ATOM 663 C CA . ARG A 1 82 ? -14.027 -4.496 1.182 1.00 96.94 82 ARG A CA 1
ATOM 664 C C . ARG A 1 82 ? -14.643 -4.373 2.575 1.00 96.94 82 ARG A C 1
ATOM 666 O O . ARG A 1 82 ? -14.763 -3.260 3.078 1.00 96.94 82 ARG A O 1
ATOM 673 N N . LEU A 1 83 ? -14.970 -5.489 3.226 1.00 96.88 83 LEU A N 1
ATOM 674 C CA . LEU A 1 83 ? -15.514 -5.485 4.589 1.00 96.88 83 LEU A CA 1
ATOM 675 C C . LEU A 1 83 ? -14.516 -4.914 5.606 1.00 96.88 83 LEU A C 1
ATOM 677 O O . LEU A 1 83 ? -14.875 -4.038 6.395 1.00 96.88 83 LEU A O 1
ATOM 681 N N . VAL A 1 84 ? -13.254 -5.350 5.552 1.00 96.00 84 VAL A N 1
ATOM 682 C CA . VAL A 1 84 ? -12.185 -4.837 6.426 1.00 96.00 84 VAL A CA 1
ATOM 683 C C . VAL A 1 84 ? -11.976 -3.335 6.229 1.00 96.00 84 VAL A C 1
ATOM 685 O O . VAL A 1 84 ? -11.895 -2.586 7.205 1.00 96.00 84 VAL A O 1
ATOM 688 N N . ALA A 1 85 ? -11.914 -2.878 4.976 1.00 95.12 85 ALA A N 1
ATOM 689 C CA . ALA A 1 85 ? -11.726 -1.471 4.644 1.00 95.12 85 ALA A CA 1
ATOM 690 C C . ALA A 1 85 ? -12.904 -0.609 5.126 1.00 95.12 85 ALA A C 1
ATOM 692 O O . ALA A 1 85 ? -12.689 0.432 5.748 1.00 95.12 85 ALA A O 1
ATOM 693 N N . THR A 1 86 ? -14.141 -1.064 4.911 1.00 96.50 86 THR A N 1
ATOM 694 C CA . THR A 1 86 ? -15.350 -0.387 5.398 1.00 96.50 86 THR A CA 1
ATOM 695 C C . THR A 1 86 ? -15.358 -0.295 6.922 1.00 96.50 86 THR A C 1
ATOM 697 O O . THR A 1 86 ? -15.526 0.796 7.466 1.00 96.50 86 THR A O 1
ATOM 700 N N . GLY A 1 87 ? -15.090 -1.400 7.626 1.00 95.12 87 GLY A N 1
ATOM 701 C CA . GLY A 1 87 ? -15.008 -1.407 9.089 1.00 95.12 87 GLY A CA 1
ATOM 702 C C . GLY A 1 87 ? -13.930 -0.458 9.623 1.00 95.12 87 GLY A C 1
ATOM 703 O O . GLY A 1 87 ? -14.172 0.295 10.568 1.00 95.12 87 GLY A O 1
ATOM 704 N N . HIS A 1 88 ? -12.757 -0.422 8.984 1.00 93.69 88 HIS A N 1
ATOM 705 C CA . HIS A 1 88 ? -11.696 0.527 9.324 1.00 93.69 88 HIS A CA 1
ATOM 706 C C . HIS A 1 88 ? -12.138 1.987 9.131 1.00 93.69 88 HIS A C 1
ATOM 708 O O . HIS A 1 88 ? -11.920 2.819 10.017 1.00 93.69 88 HIS A O 1
ATOM 714 N N . ASN A 1 89 ? -12.782 2.287 7.999 1.00 92.50 89 ASN A N 1
ATOM 715 C CA . ASN A 1 89 ? -13.231 3.633 7.652 1.00 92.50 89 ASN A CA 1
ATOM 716 C C . ASN A 1 89 ? -14.346 4.141 8.5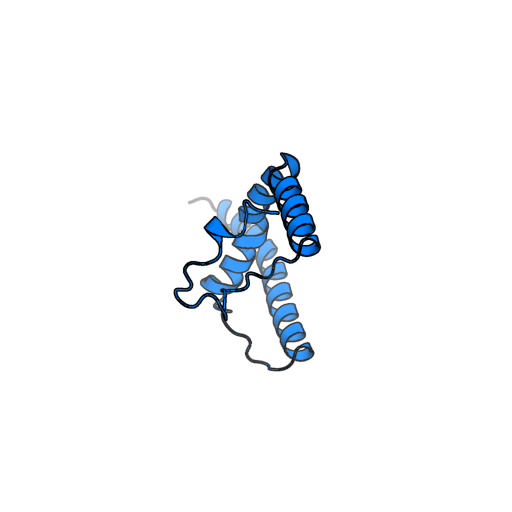70 1.00 92.50 89 ASN A C 1
ATOM 718 O O . ASN A 1 89 ? -14.328 5.320 8.898 1.00 92.50 89 ASN A O 1
ATOM 722 N N . ILE A 1 90 ? -15.261 3.277 9.023 1.00 94.62 90 ILE A N 1
ATOM 723 C CA . ILE A 1 90 ? -16.320 3.630 9.988 1.00 94.62 90 ILE A CA 1
ATOM 724 C C . ILE A 1 90 ? -15.741 3.815 11.396 1.00 94.62 90 ILE A C 1
ATOM 726 O O . ILE A 1 90 ? -16.089 4.756 12.108 1.00 94.62 90 ILE A O 1
ATOM 730 N N . ARG A 1 91 ? -14.809 2.948 11.809 1.00 92.12 91 ARG A N 1
ATOM 731 C CA . ARG A 1 91 ? -14.192 3.012 13.142 1.00 92.12 91 ARG A CA 1
ATOM 732 C C . ARG A 1 91 ? -13.381 4.294 13.356 1.00 92.12 91 ARG A C 1
ATOM 734 O O . ARG A 1 91 ? -13.303 4.790 14.477 1.00 92.12 91 ARG A O 1
ATOM 741 N N . LYS A 1 92 ? -12.753 4.830 12.306 1.00 89.06 92 LYS A N 1
ATOM 742 C CA . LYS A 1 92 ? -11.885 6.016 12.385 1.00 89.06 92 LYS A CA 1
ATOM 743 C C . LYS A 1 92 ? -12.602 7.291 12.885 1.00 89.06 92 LYS A C 1
ATOM 745 O O . LYS A 1 92 ? -12.109 7.855 13.863 1.00 89.06 92 LYS A O 1
ATOM 750 N N . PRO A 1 93 ? -13.713 7.764 12.280 1.00 90.94 93 PRO A N 1
ATOM 751 C CA . PRO A 1 93 ? -14.447 8.930 12.770 1.00 90.94 93 PRO A CA 1
ATOM 752 C C . PRO A 1 93 ? -15.055 8.684 14.152 1.00 90.94 93 PRO A C 1
ATOM 754 O O . PRO A 1 93 ? -14.893 9.533 15.022 1.00 90.94 93 PRO A O 1
ATOM 757 N N . PHE A 1 94 ? -15.621 7.497 14.399 1.00 93.38 94 PHE A N 1
ATOM 758 C CA . PHE A 1 94 ? -16.185 7.146 15.706 1.00 93.38 94 PHE A CA 1
ATOM 759 C C . PHE A 1 94 ? -15.163 7.314 16.842 1.00 93.38 94 PHE A C 1
ATOM 761 O O . PHE A 1 94 ? -15.418 8.003 17.824 1.00 93.38 94 PHE A O 1
ATOM 768 N N . LEU A 1 95 ? -13.949 6.771 16.685 1.00 88.25 95 LEU A N 1
ATOM 769 C CA . LEU A 1 95 ? -12.886 6.935 17.685 1.00 88.25 95 LEU A CA 1
ATOM 770 C C . LEU A 1 95 ? -12.417 8.386 17.837 1.00 88.25 95 LEU A C 1
ATOM 772 O O . LEU A 1 95 ? -12.000 8.785 18.927 1.00 88.25 95 LEU A O 1
ATOM 776 N N . ALA A 1 96 ? -12.437 9.168 16.756 1.00 89.12 96 ALA A N 1
ATOM 777 C CA . ALA A 1 96 ? -12.091 10.583 16.813 1.00 89.12 96 ALA A CA 1
ATOM 778 C C . ALA A 1 96 ? -13.127 11.372 17.629 1.00 89.12 96 ALA A C 1
ATOM 780 O O . ALA A 1 96 ? -12.746 12.237 18.416 1.00 89.12 96 ALA A O 1
ATOM 781 N N . GLU A 1 97 ? -14.411 11.045 17.492 1.00 90.75 97 GLU A N 1
ATOM 782 C CA . GLU A 1 97 ? -15.500 11.625 18.282 1.00 90.75 97 GLU A CA 1
ATOM 783 C C . GLU A 1 97 ? -15.427 11.203 19.752 1.00 90.75 97 GLU A C 1
ATOM 785 O O . GLU A 1 97 ? -15.436 12.065 20.629 1.00 90.75 97 GLU A O 1
ATOM 790 N N . SER A 1 98 ? -15.243 9.909 20.042 1.00 88.94 98 SER A N 1
ATOM 791 C CA . SER A 1 98 ? -15.120 9.423 21.426 1.00 88.94 98 SER A CA 1
ATOM 792 C C . SER A 1 98 ? -13.937 10.060 22.165 1.00 88.94 98 SER A C 1
ATOM 794 O O . SER A 1 98 ? -14.035 10.379 23.348 1.00 88.94 98 SER A O 1
ATOM 796 N N . ARG A 1 99 ? -12.814 10.295 21.471 1.00 86.94 99 ARG A N 1
ATOM 797 C CA . ARG A 1 99 ? -11.648 10.996 22.035 1.00 86.94 99 ARG A CA 1
ATOM 798 C C . ARG A 1 99 ? -11.927 12.465 22.341 1.00 86.94 99 ARG A C 1
ATOM 800 O O . ARG A 1 99 ? -11.446 12.958 23.355 1.00 86.94 99 ARG A O 1
ATOM 807 N N . LYS A 1 100 ? -12.688 13.158 21.486 1.00 80.56 100 LYS A N 1
ATOM 808 C CA . LYS A 1 100 ? -13.118 14.541 21.747 1.00 80.56 100 LYS A CA 1
ATOM 809 C C . LYS A 1 100 ? -14.045 14.608 22.961 1.00 80.56 100 LYS A C 1
ATOM 811 O O . LYS A 1 100 ? -13.863 15.485 23.795 1.00 80.56 100 LYS A O 1
ATOM 816 N N . ALA A 1 101 ? -14.975 13.659 23.085 1.00 77.25 101 ALA A N 1
ATOM 817 C CA . ALA A 1 101 ? -15.882 13.572 24.228 1.00 77.25 101 ALA A CA 1
ATOM 818 C C . ALA A 1 101 ? -15.138 13.305 25.552 1.00 77.25 101 ALA A C 1
ATOM 820 O O . ALA A 1 101 ? -15.440 13.931 26.562 1.00 77.25 101 ALA A O 1
ATOM 821 N N . GLY A 1 102 ? -14.122 12.432 25.544 1.00 64.31 102 GLY A N 1
ATOM 822 C CA . GLY A 1 102 ? -13.313 12.132 26.732 1.00 64.31 102 GLY A CA 1
ATOM 823 C C . GLY A 1 102 ? -12.332 13.237 27.150 1.00 64.31 102 GLY A C 1
ATOM 824 O O . GLY A 1 102 ? -11.954 13.298 28.313 1.00 64.31 102 GLY A O 1
ATOM 825 N N . ALA A 1 103 ? -11.931 14.129 26.237 1.00 60.62 103 ALA A N 1
ATOM 826 C CA . ALA A 1 103 ? -11.025 15.243 26.537 1.00 60.62 103 ALA A CA 1
ATOM 827 C C . ALA A 1 103 ? -11.710 16.439 27.235 1.00 60.62 103 ALA A C 1
ATOM 829 O O . ALA A 1 103 ? -11.024 17.373 27.641 1.00 60.62 103 ALA A O 1
ATOM 830 N N . GLY A 1 104 ? -13.044 16.426 27.352 1.00 55.81 104 GLY A N 1
ATOM 831 C CA . GLY A 1 104 ? -13.837 17.472 28.009 1.00 55.81 104 GLY A CA 1
ATOM 832 C C . GLY A 1 104 ? -14.301 17.141 29.432 1.00 55.81 104 GLY A C 1
ATOM 833 O O . GLY A 1 104 ? -15.020 17.945 30.017 1.00 55.81 104 GLY A O 1
ATOM 834 N N . ALA A 1 105 ? -13.937 15.981 29.988 1.00 51.88 105 ALA A N 1
ATOM 835 C CA . ALA A 1 105 ? -14.289 15.622 31.360 1.00 51.88 105 ALA A CA 1
ATOM 836 C C . ALA A 1 105 ? -13.302 16.285 32.346 1.00 51.88 105 ALA A C 1
ATOM 838 O O . ALA A 1 105 ? -12.106 15.991 32.262 1.00 51.88 105 ALA A O 1
ATOM 839 N N . PRO A 1 106 ? -13.747 17.185 33.248 1.00 51.44 106 PRO A N 1
ATOM 840 C CA . PRO A 1 106 ? -12.883 17.695 34.307 1.00 51.44 106 PRO A CA 1
ATOM 841 C C . PRO A 1 106 ? -12.498 16.552 35.258 1.00 51.44 106 PRO A C 1
ATOM 843 O O . PRO A 1 106 ? -13.314 15.668 35.523 1.00 51.44 106 PRO A O 1
ATOM 846 N N . ALA A 1 107 ? -11.236 16.573 35.697 1.00 54.12 107 ALA A N 1
ATOM 847 C CA . ALA A 1 107 ? -10.671 15.647 36.679 1.00 54.12 107 ALA A CA 1
ATOM 848 C C . ALA A 1 107 ? -11.358 15.756 38.047 1.00 54.12 107 ALA A C 1
ATOM 850 O O . ALA A 1 107 ? -11.792 16.879 38.394 1.00 54.12 107 ALA A O 1
#

Secondary structure (DSSP, 8-state):
--TTHHHH---S-SSS-------HHHHHHHHHHHHHHHSHHHHHHHHHHIIIIIHHHHIIIIIS---S-SS-SHHHHHHHHHHHHHHHHHHHHHHHHHHHHHTT---

Radius of gyration: 25.36 Å; chains: 1; bounding box: 53×40×65 Å

pLDDT: mean 84.94, std 15.52, range [40.5, 97.94]

Organism: NCBI:txid1720204

InterPro domains:
  IPR025668 Transposase DDE domain [PF13751] (4-92)

Foldseek 3Di:
DVVVQVVQAPDPDPVDGHDDDDDVVVVVVVVVVVVCCPDPVNVVVVVVCCVPPVVLVCCLCPVVVCPDDPDDDPVNSVVVVVVSVVVSVVVVVVVVVVVVVVVPDDD

Sequence (107 aa):
MKQIRARCSRSEDADRPRRIRVNPTLNAFRGRASEMLRSEAGSALRKRRSVDVETAFGNIKRNLGFTRFTLRGLEKVELEWRLVATGHNIRKPFLAESRKAGAGAPA